Protein AF-A0A6C0BCH4-F1 (afdb_monomer_lite)

Secondary structure (DSSP, 8-state):
---GGGG---PPPPPHHHHHHHHHHHTT----HHHHHHHHHTTSS-SS-GGGTT-----GGG---

Radius of gyration: 16.88 Å; chains: 1; bounding box: 30×50×34 Å

pLDDT: mean 81.33, std 14.26, range [45.78, 95.56]

Organism: NCBI:txid1070528

Structure (mmCIF, N/CA/C/O backbone):
data_AF-A0A6C0BCH4-F1
#
_entry.id   AF-A0A6C0BCH4-F1
#
loop_
_atom_site.group_PDB
_atom_site.id
_atom_site.type_symbol
_atom_site.label_atom_id
_atom_site.label_alt_id
_atom_site.label_comp_id
_atom_site.label_asym_id
_atom_site.label_entity_id
_atom_site.label_seq_id
_atom_site.pdbx_PDB_ins_code
_atom_site.Cartn_x
_atom_site.Cartn_y
_atom_site.Cartn_z
_atom_site.occupancy
_atom_site.B_iso_or_equiv
_atom_site.auth_seq_id
_atom_site.auth_comp_id
_atom_site.auth_asym_id
_atom_site.auth_atom_id
_atom_site.pdbx_PDB_model_num
ATOM 1 N N . MET A 1 1 ? -15.402 -32.516 -17.108 1.00 45.78 1 MET A N 1
ATOM 2 C CA . MET A 1 1 ? -14.033 -32.123 -17.515 1.00 45.78 1 MET A CA 1
ATOM 3 C C . MET A 1 1 ? -13.633 -30.875 -16.738 1.00 45.78 1 MET A C 1
ATOM 5 O O . MET A 1 1 ? -14.072 -29.785 -17.072 1.00 45.78 1 MET A O 1
ATOM 9 N N . SER A 1 2 ? -12.881 -31.022 -15.649 1.00 52.25 2 SER A N 1
ATOM 10 C CA . SER A 1 2 ? -12.333 -29.890 -14.892 1.00 52.25 2 SER A CA 1
ATOM 11 C C . SER A 1 2 ? -10.992 -29.482 -15.502 1.00 52.25 2 SER A C 1
ATOM 13 O O . SER A 1 2 ? -10.035 -30.249 -15.437 1.00 52.25 2 SER A O 1
ATOM 15 N N . CYS A 1 3 ? -10.919 -28.297 -16.115 1.00 54.59 3 CYS A N 1
ATOM 16 C CA . CYS A 1 3 ? -9.670 -27.762 -16.662 1.00 54.59 3 CYS A CA 1
ATOM 17 C C . CYS A 1 3 ? -8.583 -27.666 -15.568 1.00 54.59 3 CYS A C 1
ATOM 19 O O . CYS A 1 3 ? -8.812 -26.981 -14.567 1.00 54.59 3 CYS A O 1
ATOM 21 N N . PRO A 1 4 ? -7.379 -28.241 -15.766 1.00 56.25 4 PRO A N 1
ATOM 22 C CA . PRO A 1 4 ? -6.263 -28.161 -14.811 1.00 56.25 4 PRO A CA 1
ATOM 23 C C . PRO A 1 4 ? -5.684 -26.740 -14.650 1.00 56.25 4 PRO A C 1
ATOM 25 O O . PRO A 1 4 ? -4.866 -26.490 -13.769 1.00 56.25 4 PRO A O 1
ATOM 28 N N . CYS A 1 5 ? -6.141 -25.778 -15.460 1.00 55.28 5 CYS A N 1
ATOM 29 C CA . CYS A 1 5 ? -5.702 -24.381 -15.429 1.00 55.28 5 CYS A CA 1
ATOM 30 C C . CYS A 1 5 ? -6.216 -23.593 -14.200 1.00 55.28 5 CYS A C 1
ATOM 32 O O . CYS A 1 5 ? -5.659 -22.558 -13.847 1.00 55.28 5 CYS A O 1
ATOM 34 N N . SER A 1 6 ? -7.251 -24.080 -13.504 1.00 53.72 6 SER A N 1
ATOM 35 C CA . SER A 1 6 ? -7.834 -23.401 -12.331 1.00 53.72 6 SER A CA 1
ATOM 36 C C . SER A 1 6 ? -7.021 -23.569 -11.036 1.00 53.72 6 SER A C 1
ATOM 38 O O . SER A 1 6 ? -7.247 -22.834 -10.070 1.00 53.72 6 SER A O 1
ATOM 40 N N . LEU A 1 7 ? -6.061 -24.504 -11.011 1.00 50.00 7 LEU A N 1
ATOM 41 C CA . LEU A 1 7 ? -5.175 -24.765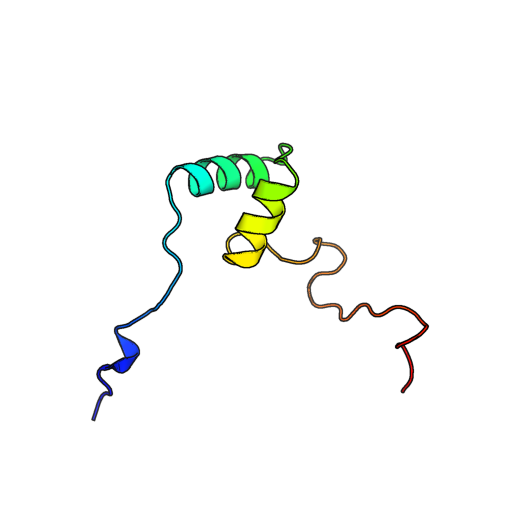 -9.868 1.00 50.00 7 LEU A CA 1
ATOM 42 C C . LEU A 1 7 ? -3.980 -23.807 -9.806 1.00 50.00 7 LEU A C 1
ATOM 44 O O . LEU A 1 7 ? -3.427 -23.575 -8.730 1.00 50.00 7 LEU A O 1
ATOM 48 N N . LEU A 1 8 ? -3.630 -23.173 -10.925 1.00 54.06 8 LEU A N 1
ATOM 49 C CA . LEU A 1 8 ? -2.719 -22.036 -10.944 1.00 54.06 8 LEU A CA 1
ATOM 50 C C . LEU A 1 8 ? -3.494 -20.791 -10.499 1.00 54.06 8 LEU A C 1
ATOM 52 O O . LEU A 1 8 ? -3.751 -19.881 -11.284 1.00 54.06 8 LEU A O 1
ATOM 56 N N . LYS A 1 9 ? -3.871 -20.721 -9.216 1.00 57.66 9 LYS A N 1
ATOM 57 C CA . LYS A 1 9 ? -4.226 -19.444 -8.580 1.00 57.66 9 LYS A CA 1
ATOM 58 C C . LYS A 1 9 ? -2.961 -18.579 -8.550 1.00 57.66 9 LYS A C 1
ATOM 60 O O . LYS A 1 9 ? -2.284 -18.483 -7.530 1.00 57.66 9 LYS A O 1
ATOM 65 N N . GLY A 1 10 ? -2.621 -17.992 -9.698 1.00 56.41 10 GLY A N 1
ATOM 66 C CA . GLY A 1 10 ? -1.495 -17.095 -9.933 1.00 56.41 10 GLY A CA 1
ATOM 67 C C . GLY A 1 10 ? -1.696 -15.784 -9.187 1.00 56.41 10 GLY A C 1
ATOM 68 O O . GLY A 1 10 ? -2.049 -14.762 -9.765 1.00 56.41 10 GLY A O 1
ATOM 69 N N . GLY A 1 11 ? -1.527 -15.831 -7.870 1.00 69.94 11 GLY A N 1
ATOM 70 C CA . GLY A 1 11 ? -1.536 -14.676 -6.991 1.00 69.94 11 GLY A CA 1
ATOM 71 C C . GLY A 1 11 ? -0.113 -14.302 -6.602 1.00 69.94 11 GLY A C 1
ATOM 72 O O . GLY A 1 11 ? 0.711 -15.161 -6.296 1.00 69.94 11 GLY A O 1
ATOM 73 N N . TYR A 1 12 ? 0.182 -13.004 -6.573 1.00 82.06 12 TYR A N 1
ATOM 74 C CA . TYR A 1 12 ? 1.461 -12.521 -6.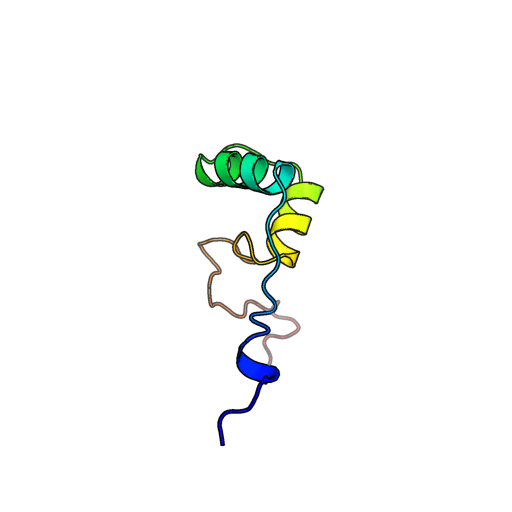066 1.00 82.06 12 TYR A CA 1
ATOM 75 C C . TYR A 1 12 ? 1.648 -12.914 -4.588 1.00 82.06 12 TYR A C 1
ATOM 77 O O . TYR A 1 12 ? 0.920 -12.439 -3.712 1.00 82.06 12 TYR A O 1
ATOM 85 N N . VAL A 1 13 ? 2.662 -13.730 -4.286 1.00 88.12 13 VAL A N 1
ATOM 86 C CA . VAL A 1 13 ? 3.026 -14.070 -2.903 1.00 88.12 13 VAL A CA 1
ATOM 87 C C . VAL A 1 13 ? 3.857 -12.938 -2.295 1.00 88.12 13 VAL A C 1
ATOM 89 O O . VAL A 1 13 ? 4.957 -12.610 -2.744 1.00 88.12 13 VAL A O 1
ATOM 92 N N . ALA A 1 14 ? 3.335 -12.310 -1.240 1.00 88.31 14 ALA A N 1
ATOM 93 C CA . ALA A 1 14 ? 4.005 -11.185 -0.600 1.00 88.31 14 ALA A CA 1
ATOM 94 C C . ALA A 1 14 ? 5.278 -11.611 0.156 1.00 88.31 14 ALA A C 1
ATOM 96 O O . ALA A 1 14 ? 5.223 -12.378 1.118 1.00 88.31 14 ALA A O 1
ATOM 97 N N . 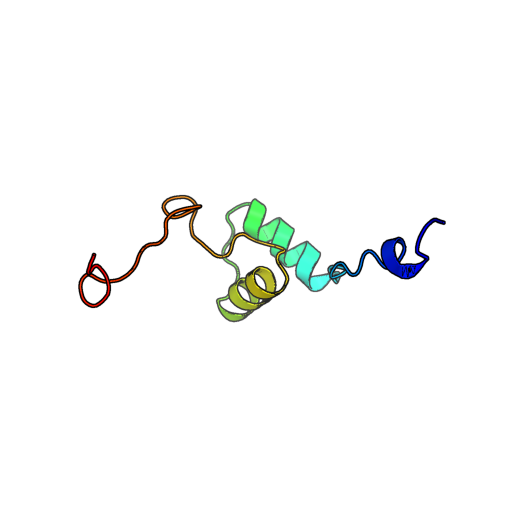THR A 1 15 ? 6.419 -11.019 -0.210 1.00 93.75 15 THR A N 1
ATOM 98 C CA . THR A 1 15 ? 7.698 -11.191 0.501 1.00 93.75 15 THR A CA 1
ATOM 99 C C . THR A 1 15 ? 7.661 -10.618 1.925 1.00 93.75 15 THR A C 1
ATOM 101 O O . THR A 1 15 ? 6.828 -9.766 2.253 1.00 93.75 15 THR A O 1
ATOM 104 N N . ARG A 1 16 ? 8.621 -11.011 2.780 1.00 94.38 16 ARG A N 1
ATOM 105 C CA . ARG A 1 16 ? 8.765 -10.492 4.159 1.00 94.38 16 ARG A CA 1
ATOM 106 C C . ARG A 1 16 ? 8.813 -8.959 4.212 1.00 94.38 16 ARG A C 1
ATOM 108 O O . ARG A 1 16 ? 8.138 -8.346 5.037 1.00 94.38 16 ARG A O 1
ATOM 115 N N . LYS A 1 17 ? 9.545 -8.334 3.281 1.00 92.94 17 LYS A N 1
ATOM 116 C CA . LYS A 1 17 ? 9.644 -6.869 3.158 1.00 92.94 17 LYS A CA 1
ATOM 117 C C . LYS A 1 17 ? 8.275 -6.232 2.912 1.00 92.94 17 LYS A C 1
ATOM 119 O O . LYS A 1 17 ? 7.911 -5.275 3.594 1.00 92.94 17 LYS A O 1
ATOM 124 N N . ASN A 1 18 ? 7.492 -6.797 1.991 1.00 93.12 18 ASN A N 1
ATOM 125 C CA . ASN A 1 18 ? 6.154 -6.293 1.691 1.00 93.12 18 ASN A CA 1
ATOM 126 C C . ASN A 1 18 ? 5.201 -6.495 2.873 1.00 93.12 18 ASN A C 1
ATOM 128 O O . ASN A 1 18 ? 4.430 -5.591 3.173 1.00 93.12 18 ASN A O 1
ATOM 132 N N . LYS A 1 19 ? 5.275 -7.636 3.575 1.00 95.25 19 LYS A N 1
ATOM 133 C CA . LYS A 1 19 ? 4.466 -7.896 4.780 1.00 95.25 19 LYS A CA 1
ATOM 134 C C . LYS A 1 19 ? 4.724 -6.841 5.862 1.00 95.25 19 LYS A C 1
ATOM 136 O O . LYS A 1 19 ? 3.774 -6.291 6.414 1.00 95.25 19 LYS A O 1
ATOM 141 N N . ASN A 1 20 ? 5.987 -6.494 6.110 1.00 95.56 20 ASN A N 1
ATOM 142 C CA . ASN A 1 20 ? 6.352 -5.453 7.078 1.00 95.56 20 ASN A CA 1
ATOM 143 C C . ASN A 1 20 ? 5.855 -4.065 6.649 1.00 95.56 20 ASN A C 1
ATOM 145 O O . ASN A 1 20 ? 5.283 -3.329 7.454 1.00 95.56 20 ASN A O 1
ATOM 149 N N . ALA A 1 21 ? 6.015 -3.719 5.369 1.00 94.69 21 ALA A N 1
ATOM 150 C CA . ALA A 1 21 ? 5.501 -2.465 4.825 1.00 94.69 21 ALA A CA 1
ATOM 151 C C . ALA A 1 21 ? 3.965 -2.387 4.893 1.00 94.69 21 ALA A C 1
ATOM 153 O O . ALA A 1 21 ? 3.413 -1.335 5.206 1.00 94.69 21 ALA A O 1
ATOM 154 N N . LEU A 1 22 ? 3.276 -3.505 4.666 1.00 93.94 22 LEU A N 1
ATOM 155 C CA . LEU A 1 22 ? 1.823 -3.605 4.732 1.00 93.94 22 LEU A CA 1
ATOM 156 C C . LEU A 1 22 ? 1.305 -3.452 6.165 1.00 93.94 22 LEU A C 1
ATOM 158 O O . LEU A 1 22 ? 0.329 -2.737 6.372 1.00 93.94 22 LEU A O 1
ATOM 162 N N . LYS A 1 23 ? 1.987 -4.035 7.161 1.00 95.06 23 LYS A N 1
ATOM 163 C CA . LYS A 1 23 ? 1.697 -3.788 8.585 1.00 95.06 23 LYS A CA 1
ATOM 164 C C . LYS A 1 23 ? 1.827 -2.302 8.931 1.00 95.06 23 LYS A C 1
ATOM 166 O O . LYS A 1 23 ? 0.916 -1.734 9.525 1.00 95.06 23 LYS A O 1
ATOM 171 N N . ARG A 1 24 ? 2.916 -1.650 8.503 1.00 94.81 24 ARG A N 1
ATOM 172 C CA . ARG A 1 24 ? 3.126 -0.205 8.714 1.00 94.81 24 ARG A CA 1
ATOM 173 C C . ARG A 1 24 ? 2.033 0.641 8.064 1.00 94.81 24 ARG A C 1
ATOM 175 O O . ARG A 1 24 ? 1.496 1.526 8.718 1.00 94.81 24 ARG A O 1
ATOM 182 N N . TRP A 1 25 ? 1.693 0.349 6.810 1.00 93.56 25 TRP A N 1
ATOM 183 C CA . TRP A 1 25 ? 0.647 1.064 6.079 1.00 93.56 25 TRP A CA 1
ATOM 184 C C . TRP A 1 25 ? -0.729 0.903 6.734 1.00 93.56 25 TRP A C 1
ATOM 186 O O . TRP A 1 25 ? -1.441 1.889 6.893 1.00 93.56 25 TRP A O 1
ATOM 196 N N . LYS A 1 26 ? -1.079 -0.315 7.172 1.00 91.31 26 LYS A N 1
ATOM 197 C CA . LYS A 1 26 ? -2.319 -0.582 7.918 1.00 91.31 26 LYS A CA 1
ATOM 198 C C . LYS A 1 26 ? -2.374 0.166 9.252 1.00 91.31 26 LYS A C 1
ATOM 200 O O . LYS A 1 26 ? -3.444 0.615 9.633 1.00 91.31 26 LYS A O 1
ATOM 205 N N . ALA A 1 27 ? -1.233 0.348 9.914 1.00 94.69 27 ALA A N 1
ATOM 206 C CA . ALA A 1 27 ? -1.109 1.158 11.126 1.00 94.69 27 ALA A CA 1
ATOM 207 C C . ALA A 1 27 ? -1.098 2.681 10.863 1.00 94.69 27 ALA A C 1
ATOM 209 O O . ALA A 1 27 ? -0.807 3.450 11.772 1.00 94.69 27 ALA A O 1
ATOM 210 N N . GLY A 1 28 ? -1.325 3.134 9.622 1.00 90.94 28 GLY A N 1
ATOM 211 C CA . GLY A 1 28 ? -1.309 4.556 9.260 1.00 90.94 28 GLY A CA 1
ATOM 212 C C . GLY A 1 28 ? 0.087 5.185 9.191 1.00 90.94 28 GLY A C 1
ATOM 213 O O . GLY A 1 28 ? 0.209 6.383 8.949 1.00 90.94 28 GLY A O 1
ATOM 214 N N . LYS A 1 29 ? 1.160 4.398 9.355 1.00 93.00 29 LYS A N 1
ATOM 215 C CA . LYS A 1 29 ? 2.535 4.908 9.298 1.00 93.00 29 LYS A CA 1
ATOM 216 C C . LYS A 1 29 ? 2.932 5.220 7.859 1.00 93.00 29 LYS A C 1
ATOM 218 O O . LYS A 1 29 ? 2.584 4.495 6.920 1.00 93.00 29 LYS A O 1
ATOM 223 N N . SER A 1 30 ? 3.733 6.270 7.686 1.00 88.06 30 SER A N 1
ATOM 224 C CA . SER A 1 30 ? 4.300 6.605 6.385 1.00 88.06 30 SER A CA 1
ATOM 225 C C . SER A 1 30 ? 5.161 5.446 5.861 1.00 88.06 30 SER A C 1
ATOM 227 O O . SER A 1 30 ? 5.980 4.834 6.561 1.00 88.06 30 SER A O 1
ATOM 229 N N . ILE A 1 31 ? 4.918 5.117 4.597 1.00 90.25 31 ILE A N 1
ATOM 230 C CA . ILE A 1 31 ? 5.756 4.252 3.774 1.00 90.25 31 ILE A CA 1
ATOM 231 C C . ILE A 1 31 ? 6.236 5.112 2.606 1.00 90.25 31 ILE A C 1
ATOM 233 O O . ILE A 1 31 ? 5.446 5.886 2.060 1.00 90.25 31 ILE A O 1
ATOM 237 N N . GLY A 1 32 ? 7.517 5.004 2.249 1.00 93.50 32 GLY A N 1
ATOM 238 C CA . GLY A 1 32 ? 8.101 5.790 1.160 1.00 93.50 32 GLY A CA 1
ATOM 239 C C . GLY A 1 32 ? 7.354 5.604 -0.165 1.00 93.50 32 GLY A C 1
ATOM 240 O O . GLY A 1 32 ? 6.708 4.572 -0.387 1.00 93.50 32 GLY A O 1
ATOM 241 N N . PHE A 1 33 ? 7.455 6.598 -1.051 1.00 92.38 33 PHE A N 1
ATOM 242 C CA . PHE A 1 33 ? 6.738 6.644 -2.330 1.00 92.38 33 PHE A CA 1
ATOM 243 C C . PHE A 1 33 ? 6.913 5.358 -3.150 1.00 92.38 33 PHE A C 1
ATOM 245 O O . PHE A 1 33 ? 5.926 4.715 -3.510 1.00 92.38 33 PHE A O 1
ATOM 252 N N . THR A 1 34 ? 8.157 4.916 -3.340 1.00 94.81 34 THR A N 1
ATOM 253 C CA . THR A 1 34 ? 8.503 3.710 -4.105 1.00 94.81 34 THR A CA 1
ATOM 254 C C . THR A 1 34 ? 7.855 2.455 -3.527 1.00 94.81 34 THR A C 1
ATOM 256 O O . THR A 1 34 ? 7.302 1.632 -4.257 1.00 94.81 34 THR A O 1
ATOM 259 N N . MET A 1 35 ? 7.858 2.317 -2.197 1.00 94.75 35 MET A N 1
ATOM 260 C CA . MET A 1 35 ? 7.238 1.172 -1.529 1.00 94.75 35 MET A CA 1
ATOM 261 C C . MET A 1 35 ? 5.721 1.189 -1.713 1.00 94.75 35 MET A C 1
ATOM 263 O O . MET A 1 35 ? 5.121 0.166 -2.037 1.00 94.75 35 MET A O 1
ATOM 267 N N . ARG A 1 36 ? 5.094 2.360 -1.567 1.00 92.94 36 ARG A N 1
ATOM 268 C CA . ARG A 1 36 ? 3.656 2.533 -1.791 1.00 92.94 36 ARG A CA 1
ATOM 269 C C . ARG A 1 36 ? 3.272 2.196 -3.235 1.00 92.94 36 ARG A C 1
ATOM 271 O O . ARG A 1 36 ? 2.306 1.466 -3.437 1.00 92.94 36 ARG A O 1
ATOM 278 N N . ALA A 1 37 ? 4.025 2.678 -4.222 1.00 91.88 37 ALA A N 1
ATOM 279 C CA . ALA A 1 37 ? 3.804 2.367 -5.634 1.00 91.88 37 ALA A CA 1
ATOM 280 C C . ALA A 1 37 ? 3.948 0.861 -5.914 1.00 91.88 37 ALA A C 1
ATOM 282 O O . ALA A 1 37 ? 3.065 0.261 -6.527 1.00 91.88 37 ALA A O 1
ATOM 283 N N . SER A 1 38 ? 4.995 0.228 -5.374 1.00 92.75 38 SER A N 1
ATOM 284 C CA . SER A 1 38 ? 5.221 -1.214 -5.517 1.00 92.75 38 SER A CA 1
ATOM 285 C C . SER A 1 38 ? 4.076 -2.042 -4.926 1.00 92.75 38 SER A C 1
ATOM 287 O O . SER A 1 38 ? 3.572 -2.952 -5.580 1.00 92.75 38 SER A O 1
ATOM 289 N N . LEU A 1 39 ? 3.612 -1.714 -3.714 1.00 93.19 39 LEU A N 1
ATOM 290 C CA . LEU A 1 39 ? 2.499 -2.420 -3.069 1.00 93.19 39 LEU A CA 1
ATOM 291 C C . LEU A 1 39 ? 1.180 -2.269 -3.846 1.00 93.19 39 LEU A C 1
ATOM 293 O O . LEU A 1 39 ? 0.408 -3.224 -3.897 1.00 93.19 39 LEU A O 1
ATOM 297 N N . LYS A 1 40 ? 0.929 -1.107 -4.469 1.00 91.00 40 LYS A N 1
ATOM 298 C CA . LYS A 1 40 ? -0.242 -0.889 -5.339 1.00 91.00 40 LYS A CA 1
ATOM 299 C C . LYS A 1 40 ? -0.186 -1.748 -6.598 1.00 91.00 40 LYS A C 1
ATOM 301 O O . LYS A 1 40 ? -1.186 -2.363 -6.948 1.00 91.00 40 LYS A O 1
ATOM 306 N N . ALA A 1 41 ? 0.965 -1.791 -7.269 1.00 90.69 41 ALA A N 1
ATOM 307 C CA . ALA A 1 41 ? 1.152 -2.589 -8.482 1.00 90.69 41 ALA A CA 1
ATOM 308 C C . ALA A 1 41 ? 0.954 -4.090 -8.217 1.00 90.69 41 ALA A C 1
ATOM 310 O O . ALA A 1 41 ? 0.371 -4.792 -9.031 1.00 90.69 41 ALA A O 1
ATOM 311 N N . LYS A 1 42 ? 1.370 -4.550 -7.032 1.00 90.06 42 LYS A N 1
ATOM 312 C CA . LYS A 1 42 ? 1.198 -5.931 -6.560 1.00 90.06 42 LYS A CA 1
ATOM 313 C C . LYS A 1 42 ? -0.216 -6.253 -6.059 1.00 90.06 42 LYS A C 1
ATOM 315 O O . LYS A 1 42 ? -0.448 -7.368 -5.610 1.00 90.06 42 LYS A O 1
ATOM 320 N N . GLY A 1 43 ? -1.133 -5.281 -6.039 1.00 89.00 43 GLY A N 1
ATOM 321 C CA . GLY A 1 43 ? -2.492 -5.459 -5.514 1.00 89.00 43 GLY A CA 1
ATOM 322 C C . GLY A 1 43 ? -2.582 -5.606 -3.989 1.00 89.00 43 GLY A C 1
ATOM 323 O O . GLY A 1 43 ? -3.639 -5.936 -3.465 1.00 89.00 43 GLY A O 1
ATOM 324 N N . LEU A 1 44 ? -1.496 -5.343 -3.252 1.00 90.62 44 LEU A N 1
ATOM 325 C CA . LEU A 1 44 ? -1.447 -5.500 -1.793 1.00 90.62 44 LEU A CA 1
ATOM 326 C C . LEU A 1 44 ? -2.100 -4.335 -1.038 1.00 90.62 44 LEU A C 1
ATOM 328 O O . LEU A 1 44 ? -2.524 -4.498 0.106 1.00 90.62 44 LEU A O 1
ATOM 332 N N . ILE A 1 45 ? -2.163 -3.156 -1.660 1.00 91.06 45 ILE A N 1
ATOM 333 C CA . ILE A 1 45 ? -2.897 -1.996 -1.146 1.00 91.06 45 ILE A CA 1
ATOM 334 C C . ILE A 1 45 ? -3.763 -1.385 -2.257 1.00 91.06 45 ILE A C 1
ATOM 336 O O . ILE A 1 45 ? -3.415 -1.503 -3.435 1.00 91.06 45 ILE A O 1
ATOM 340 N N . PRO A 1 46 ? -4.859 -0.684 -1.912 1.00 88.62 46 PRO A N 1
ATOM 341 C CA . PRO A 1 46 ? -5.712 -0.032 -2.897 1.00 88.62 46 PRO A CA 1
ATOM 342 C C . PRO A 1 46 ? -4.942 0.976 -3.758 1.00 88.62 46 PRO A C 1
ATOM 344 O O . PRO A 1 46 ? -4.147 1.779 -3.256 1.00 88.62 46 PRO A O 1
ATOM 347 N N . ARG A 1 47 ? -5.214 0.969 -5.068 1.00 83.31 47 ARG A N 1
ATOM 348 C CA . ARG A 1 47 ? -4.584 1.892 -6.024 1.00 83.31 47 ARG A CA 1
ATOM 349 C C . ARG A 1 47 ? -4.999 3.345 -5.770 1.00 83.31 47 ARG A C 1
ATOM 351 O O . ARG A 1 47 ? -4.144 4.235 -5.792 1.00 83.31 47 ARG A O 1
ATOM 358 N N . ASN A 1 48 ? -6.269 3.557 -5.426 1.00 81.50 48 ASN A N 1
ATOM 359 C CA . ASN A 1 48 ? -6.836 4.869 -5.116 1.00 81.50 48 ASN A CA 1
ATOM 360 C C . ASN A 1 48 ? -6.935 5.120 -3.608 1.00 81.50 48 ASN A C 1
ATOM 362 O O . ASN A 1 48 ? -6.992 4.192 -2.800 1.00 81.50 48 ASN A O 1
ATOM 366 N N . SER A 1 49 ? -6.964 6.401 -3.233 1.00 75.56 49 SER A N 1
ATOM 367 C CA . SER A 1 49 ? -7.293 6.824 -1.871 1.00 75.56 49 SER A CA 1
ATOM 368 C C . SER A 1 49 ? -8.71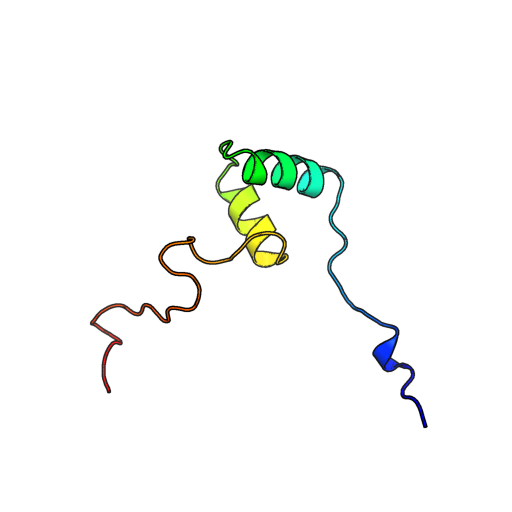6 6.393 -1.503 1.00 75.56 49 SER A C 1
ATOM 370 O O . SER A 1 49 ? -9.563 6.198 -2.376 1.00 75.56 49 SER A O 1
ATOM 372 N N . LYS A 1 50 ? -9.005 6.284 -0.199 1.00 74.69 50 LYS A N 1
ATOM 373 C CA . LYS A 1 50 ? -10.336 5.892 0.299 1.00 74.69 50 LYS A CA 1
ATOM 374 C C . LYS A 1 50 ? -11.453 6.792 -0.263 1.00 74.69 50 LYS A C 1
ATOM 376 O O . LYS A 1 50 ? -12.491 6.277 -0.654 1.00 74.69 50 LYS A O 1
ATOM 381 N N . LYS A 1 51 ? -11.193 8.101 -0.400 1.00 78.38 51 LYS A N 1
ATOM 382 C CA . LYS A 1 51 ? -12.117 9.108 -0.968 1.00 78.38 51 LYS A CA 1
ATOM 383 C C . LYS A 1 51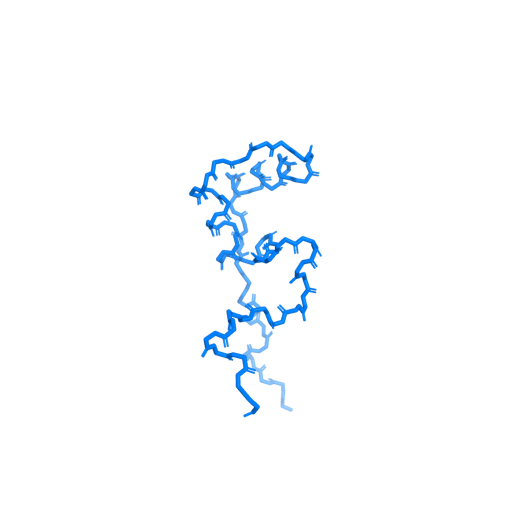 ? -12.509 8.834 -2.430 1.00 78.38 51 LYS A C 1
ATOM 385 O O . LYS A 1 51 ? -13.621 9.159 -2.844 1.00 78.38 51 LYS A O 1
ATOM 390 N N . ASN A 1 52 ? -11.598 8.227 -3.191 1.00 77.62 52 ASN A N 1
ATOM 391 C CA . ASN A 1 52 ? -11.706 8.035 -4.639 1.00 77.62 52 ASN A CA 1
ATOM 392 C C . ASN A 1 52 ? -11.803 6.546 -5.016 1.00 77.62 52 ASN A C 1
ATOM 394 O O . ASN A 1 52 ? -11.527 6.163 -6.156 1.00 77.62 52 ASN A O 1
ATOM 398 N N . ARG A 1 53 ? -12.139 5.678 -4.054 1.00 76.75 53 ARG A N 1
ATOM 399 C CA . ARG A 1 53 ? -12.330 4.247 -4.301 1.00 76.75 53 ARG A CA 1
ATOM 400 C C . ARG A 1 53 ? -13.591 4.054 -5.147 1.00 76.75 53 ARG A C 1
ATOM 402 O O . ARG A 1 53 ? -14.642 4.560 -4.781 1.00 76.75 53 ARG A O 1
ATOM 409 N N . GLY A 1 54 ? -13.465 3.356 -6.277 1.00 72.44 54 GLY A N 1
ATOM 410 C CA . GLY A 1 54 ? -14.578 3.095 -7.201 1.00 72.44 54 GLY A CA 1
ATOM 411 C C . GLY A 1 54 ? -14.994 4.280 -8.079 1.00 72.44 54 GLY A C 1
ATOM 412 O O . GLY A 1 54 ? -15.896 4.135 -8.891 1.00 72.44 54 GLY A O 1
ATOM 413 N N . LYS A 1 55 ? -14.338 5.441 -7.952 1.00 81.69 55 LYS A N 1
ATOM 414 C CA . LYS A 1 55 ? -14.626 6.615 -8.784 1.00 81.69 55 LYS A CA 1
ATOM 415 C C . LYS A 1 55 ? -13.670 6.666 -9.970 1.00 81.69 55 LYS A C 1
ATOM 417 O O . LYS A 1 55 ? -12.452 6.673 -9.774 1.00 81.69 55 LYS A O 1
ATOM 422 N N . TYR A 1 56 ? -14.219 6.758 -11.177 1.00 73.56 56 TYR A N 1
ATOM 423 C CA . TYR A 1 56 ? -13.466 7.126 -12.371 1.00 73.56 56 TYR A CA 1
ATOM 424 C C . TYR A 1 56 ? -13.331 8.651 -12.401 1.00 73.56 56 TYR A C 1
ATOM 426 O O . TYR A 1 56 ? -14.207 9.364 -12.877 1.00 73.56 56 TYR A O 1
ATOM 434 N N . ILE A 1 57 ? -12.271 9.162 -11.769 1.00 75.62 57 ILE A N 1
ATOM 435 C CA . ILE A 1 57 ? -11.996 10.600 -11.732 1.00 75.62 57 ILE A CA 1
ATOM 436 C C . ILE A 1 57 ? -11.031 10.913 -12.863 1.00 75.62 57 ILE A C 1
ATOM 438 O O . ILE A 1 57 ? -9.832 10.658 -12.754 1.00 75.62 57 ILE A O 1
ATOM 442 N N . VAL A 1 58 ? -11.570 11.474 -13.934 1.00 80.69 58 VAL A N 1
ATOM 443 C CA . VAL A 1 58 ? -10.797 12.081 -15.012 1.00 80.69 58 VAL A CA 1
ATOM 444 C C . VAL A 1 58 ? -10.817 13.599 -14.871 1.00 80.69 58 VAL A C 1
ATOM 446 O O . VAL A 1 58 ? -11.729 14.170 -14.271 1.00 80.69 58 VAL A O 1
ATOM 449 N N . SER A 1 59 ? -9.776 14.270 -15.367 1.00 79.25 59 SER A N 1
ATOM 450 C CA . SER A 1 59 ? -9.778 15.733 -15.418 1.00 79.25 59 SER A CA 1
ATOM 451 C C . SER A 1 59 ? -10.883 16.220 -16.359 1.00 79.25 59 SER A C 1
ATOM 453 O O . SER A 1 59 ? -11.274 15.498 -17.274 1.00 79.25 59 SER A O 1
ATOM 455 N N . LYS A 1 60 ? -11.361 17.462 -16.180 1.00 83.62 60 LYS A N 1
ATOM 456 C CA . LYS A 1 60 ? -12.388 18.066 -17.056 1.00 83.62 60 LYS A CA 1
ATOM 457 C C . LYS A 1 60 ? -12.050 17.964 -18.549 1.00 83.62 60 LYS A C 1
ATOM 459 O O . LYS A 1 60 ? -12.959 17.833 -19.355 1.00 83.62 60 LYS A O 1
ATOM 464 N N . LYS A 1 61 ? -10.756 17.956 -18.895 1.00 82.94 61 LYS A N 1
ATOM 465 C CA . LYS A 1 61 ? -10.253 17.737 -20.260 1.00 82.94 61 LYS A CA 1
ATOM 466 C C . LYS A 1 61 ? -10.778 16.441 -20.899 1.00 82.94 61 LYS A C 1
ATOM 468 O O . LYS A 1 61 ? -10.955 16.405 -22.107 1.00 82.94 61 LYS A O 1
ATOM 473 N N . TYR A 1 62 ? -11.010 15.403 -20.097 1.00 80.00 62 TYR A N 1
ATOM 474 C CA . TYR A 1 62 ? -11.495 14.091 -20.533 1.00 80.00 62 TYR A CA 1
ATOM 475 C C . TYR A 1 62 ? -12.881 13.759 -19.955 1.00 80.00 62 TYR A C 1
ATOM 477 O O . TYR A 1 62 ? -13.276 12.600 -19.949 1.00 80.00 62 TYR A O 1
ATOM 485 N N . ALA A 1 63 ? -13.599 14.752 -19.415 1.00 71.81 63 ALA A N 1
ATOM 486 C CA . ALA A 1 63 ? -14.926 14.571 -18.816 1.00 71.81 63 ALA A CA 1
ATOM 487 C C . ALA A 1 63 ? -16.069 14.651 -19.848 1.00 71.81 63 ALA A C 1
ATOM 489 O O . ALA A 1 63 ? -17.225 14.846 -19.478 1.00 71.81 63 ALA A O 1
ATOM 490 N N . THR A 1 64 ? -15.746 14.562 -21.136 1.00 71.62 64 THR A N 1
ATOM 491 C CA . THR A 1 64 ? -16.697 14.676 -22.241 1.00 71.62 64 THR A CA 1
ATOM 492 C C . THR A 1 64 ? -17.522 13.394 -22.397 1.00 71.62 64 THR A C 1
ATOM 494 O O . THR A 1 64 ? -16.988 12.303 -22.218 1.00 71.62 64 THR A O 1
ATOM 497 N N . LYS A 1 65 ?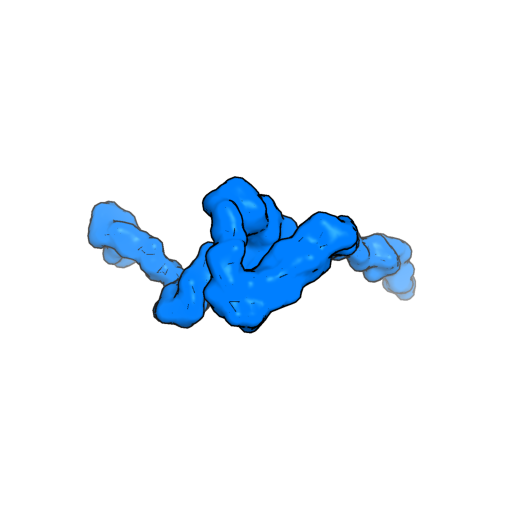 -18.822 13.601 -22.663 1.00 58.50 65 LYS A N 1
ATOM 498 C CA . LYS A 1 65 ? -19.937 12.636 -22.692 1.00 58.50 65 LYS A CA 1
ATOM 499 C C . LYS A 1 65 ? -19.680 11.362 -23.490 1.00 58.50 65 LYS A C 1
ATOM 501 O O . LYS A 1 65 ? -19.104 11.481 -24.592 1.00 58.50 65 LYS A O 1
#

Sequence (65 aa):
MSCPCSLLKGGYVATRKNKNALKRWKAGKSIGFTMRASLKAKGLIPRNSKKNRGKYIVSKKYATK

Foldseek 3Di:
DDDPVVVPPVADDDDPVLVVLLVCVVVVHDDDPVSVVVCCVNVNDPPDDPVCVPNPDDDPVPPDD